Protein AF-A0A1G3PR30-F1 (afdb_monomer_lite)

pLDDT: mean 84.84, std 10.06, range [44.5, 95.94]

Foldseek 3Di:
DALVVVVVVVCVVVVHPDDDLLLSLLSVLVRLLVVVPDDDDVVQCPDDDVSNVCRVLVSLVVSVVSSDVSQDDPVDDDPDDPVSVVVVVVVSVVSSVCSVDNDDDSVVSSVVSVVVVDDDPDDDDPPPD

Radius of gyration: 17.16 Å; chains: 1; bounding box: 31×46×44 Å

Secondary structure (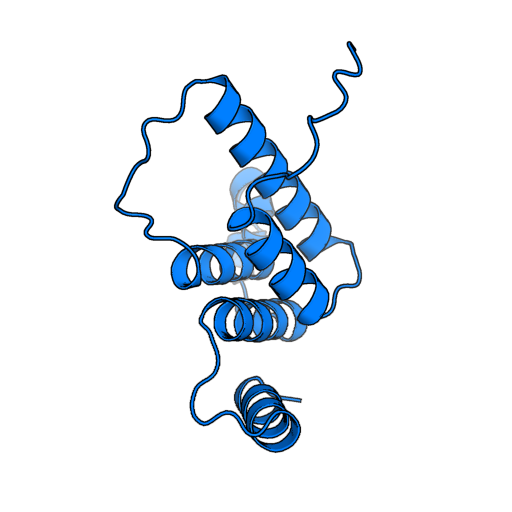DSSP, 8-state):
--HHHHHHHHHHHHT-SS--HHHHHHHHHHHHHHH--PPPPHHHHSS-HHHHHHHHTHHHHHHHHHHHHTTS-TTS-----HHHHHHHHHHHHHHHHHHHHS---HHHHHHHHHHHHSPPSSPPP----

Sequence (129 aa):
MDYFTDIFRLRKFHGITRCNAPKVAAYLSYWILKRKPIYVNESVLESGDSKRKRAIYINETFALNILFSYSFDIEKNLLADAEVLRRWRELTENLIYTFKYRNINPGHLEMIIIALYSDPIYQRLNTGE

Structure (mmCIF, N/CA/C/O backbone):
data_AF-A0A1G3PR30-F1
#
_entry.id   AF-A0A1G3PR30-F1
#
loop_
_atom_site.group_PDB
_atom_site.id
_atom_site.type_symbol
_atom_site.label_atom_id
_atom_site.label_alt_id
_atom_site.label_comp_id
_atom_site.label_asym_id
_atom_site.label_entity_id
_atom_site.label_seq_id
_atom_site.pdbx_PDB_ins_code
_atom_site.Cartn_x
_atom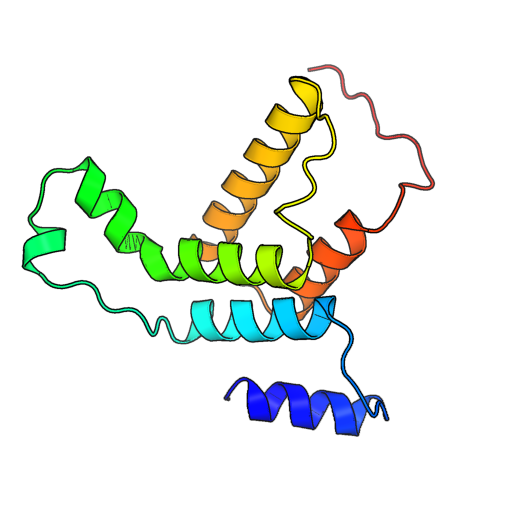_site.Cartn_y
_atom_site.Cartn_z
_atom_site.occupancy
_atom_site.B_iso_or_equiv
_atom_site.auth_seq_id
_atom_site.auth_comp_id
_atom_site.auth_asym_id
_atom_site.auth_atom_id
_atom_site.pdbx_PDB_model_num
ATOM 1 N N . MET A 1 1 ? 7.630 -19.299 3.181 1.00 57.16 1 MET A N 1
ATOM 2 C CA . MET A 1 1 ? 6.327 -19.086 3.841 1.00 57.16 1 MET A CA 1
ATOM 3 C C . MET A 1 1 ? 5.382 -18.477 2.832 1.00 57.16 1 MET A C 1
ATOM 5 O O . MET A 1 1 ? 5.840 -17.678 2.022 1.00 57.16 1 MET A O 1
ATOM 9 N N . ASP A 1 2 ? 4.139 -18.936 2.820 1.00 71.81 2 ASP A N 1
ATOM 10 C CA . ASP A 1 2 ? 3.125 -18.585 1.829 1.00 71.81 2 ASP A CA 1
ATOM 11 C C . ASP A 1 2 ? 1.968 -17.811 2.486 1.00 71.81 2 ASP A C 1
ATOM 13 O O . ASP A 1 2 ? 1.693 -18.050 3.662 1.00 71.81 2 ASP A O 1
ATOM 17 N N . TYR A 1 3 ? 1.291 -16.918 1.750 1.00 78.75 3 TYR A N 1
ATOM 18 C CA . TYR A 1 3 ? 0.214 -16.055 2.268 1.00 78.75 3 TYR A CA 1
ATOM 19 C C . TYR A 1 3 ? -0.837 -16.846 3.061 1.00 78.75 3 TYR A C 1
ATOM 21 O O . TYR A 1 3 ? -1.174 -16.485 4.190 1.00 78.75 3 TYR A O 1
ATOM 29 N N . PHE A 1 4 ? -1.307 -17.974 2.517 1.00 77.88 4 PHE A N 1
ATOM 30 C CA . PHE A 1 4 ? -2.322 -18.799 3.176 1.00 77.88 4 PHE A CA 1
ATOM 31 C C . PHE A 1 4 ? -1.814 -19.408 4.484 1.00 77.88 4 PHE A C 1
ATOM 33 O O . PHE A 1 4 ? -2.565 -19.524 5.453 1.00 77.88 4 PHE A O 1
ATOM 40 N N . THR A 1 5 ? -0.525 -19.756 4.532 1.00 79.62 5 THR A N 1
ATOM 41 C CA . THR A 1 5 ? 0.119 -20.273 5.745 1.00 79.62 5 THR A CA 1
ATOM 42 C C . THR A 1 5 ? 0.205 -19.193 6.822 1.00 79.62 5 THR A C 1
ATOM 44 O O . THR A 1 5 ? -0.063 -19.483 7.989 1.00 79.62 5 THR A O 1
ATOM 47 N N . ASP A 1 6 ? 0.542 -17.957 6.448 1.00 80.19 6 ASP A N 1
ATOM 48 C CA . ASP A 1 6 ? 0.667 -16.842 7.392 1.00 80.19 6 ASP A CA 1
ATOM 49 C C . ASP A 1 6 ? -0.703 -16.437 7.953 1.00 80.19 6 ASP A C 1
ATOM 51 O O . ASP A 1 6 ? -0.871 -16.350 9.172 1.00 80.19 6 ASP A O 1
ATOM 55 N N . ILE A 1 7 ? -1.725 -16.324 7.097 1.00 80.38 7 ILE A N 1
ATOM 56 C CA . ILE A 1 7 ? -3.110 -16.066 7.524 1.00 80.38 7 ILE A CA 1
ATOM 57 C C . ILE A 1 7 ? -3.644 -17.190 8.419 1.00 80.38 7 ILE A C 1
ATOM 59 O O . ILE A 1 7 ? -4.273 -16.918 9.443 1.00 80.38 7 ILE A O 1
ATOM 63 N N . PHE A 1 8 ? -3.387 -18.457 8.084 1.00 80.56 8 PHE A N 1
ATOM 64 C CA . PHE A 1 8 ? -3.808 -19.586 8.916 1.00 80.56 8 PHE A CA 1
ATOM 65 C C . PHE A 1 8 ? -3.162 -19.549 10.309 1.00 80.56 8 PHE A C 1
ATOM 67 O O . PHE A 1 8 ? -3.856 -19.703 11.318 1.00 80.56 8 PHE A O 1
ATOM 74 N N . ARG A 1 9 ? -1.849 -19.291 10.382 1.00 79.12 9 ARG A N 1
ATOM 75 C CA . ARG A 1 9 ? -1.126 -19.170 11.658 1.00 79.12 9 ARG A CA 1
ATOM 76 C C . ARG A 1 9 ? -1.658 -18.015 12.500 1.00 79.12 9 ARG A C 1
ATOM 78 O O . ARG A 1 9 ? -1.871 -18.206 13.693 1.00 79.12 9 ARG A O 1
ATOM 85 N N . LEU A 1 10 ? -1.942 -16.865 11.890 1.00 75.38 10 LEU A N 1
ATOM 86 C CA . LEU A 1 10 ? -2.523 -15.709 12.582 1.00 75.38 10 LEU A CA 1
ATOM 87 C C . LEU A 1 10 ? -3.912 -15.996 13.137 1.00 75.38 10 LEU A C 1
ATOM 89 O O . LEU A 1 10 ? -4.190 -15.647 14.282 1.00 75.38 10 LEU A O 1
ATOM 93 N N . ARG A 1 11 ? -4.777 -16.647 12.351 1.00 76.69 11 ARG A N 1
ATOM 94 C CA . ARG A 1 11 ? -6.116 -17.042 12.812 1.00 76.69 11 ARG A CA 1
ATOM 95 C C . ARG A 1 11 ? -6.031 -17.948 14.033 1.00 76.69 11 ARG A C 1
ATOM 97 O O . ARG A 1 11 ? -6.736 -17.712 15.009 1.00 76.69 11 ARG A O 1
ATOM 104 N N . LYS A 1 12 ? -5.128 -18.934 13.998 1.00 77.56 12 LYS A N 1
ATOM 105 C CA . LYS A 1 12 ? -4.892 -19.851 15.118 1.00 77.56 12 LYS A CA 1
ATOM 106 C C . LYS A 1 12 ? -4.306 -19.135 16.340 1.00 77.56 12 LYS A C 1
ATOM 108 O O . LYS A 1 12 ? -4.726 -19.422 17.451 1.00 77.56 12 LYS A O 1
ATOM 113 N N . PHE A 1 13 ? -3.366 -18.213 16.137 1.00 74.75 13 PHE A N 1
ATOM 114 C CA . PHE A 1 13 ? -2.697 -17.487 17.219 1.00 74.75 13 PHE A CA 1
ATOM 115 C C . PHE A 1 13 ? -3.620 -16.485 17.927 1.00 74.75 13 PHE A C 1
ATOM 117 O O . PHE A 1 13 ? -3.630 -16.424 19.150 1.00 74.75 13 PHE A O 1
ATOM 124 N N . HIS A 1 14 ? -4.423 -15.726 17.176 1.00 70.88 14 HIS A N 1
ATOM 125 C CA . HIS A 1 14 ? -5.323 -14.708 17.732 1.00 70.88 14 HIS A CA 1
ATOM 126 C C . HIS A 1 14 ? -6.730 -15.227 18.071 1.00 70.88 14 HIS A C 1
ATOM 128 O O . HIS A 1 14 ? -7.550 -14.456 18.559 1.00 70.88 14 HIS A O 1
ATOM 134 N N . GLY A 1 15 ? -7.046 -16.494 17.780 1.00 65.62 15 GLY A N 1
ATOM 135 C CA . GLY A 1 15 ? -8.375 -17.068 18.028 1.00 65.62 15 GLY A CA 1
ATOM 136 C C . GLY A 1 15 ? -9.496 -16.458 17.174 1.00 65.62 15 GLY A C 1
ATOM 137 O O . GLY A 1 15 ? -10.654 -16.472 17.579 1.00 65.62 15 GLY A O 1
ATOM 138 N N . ILE A 1 16 ? -9.172 -15.902 16.001 1.00 75.31 16 ILE A N 1
ATOM 139 C CA . ILE A 1 16 ? -10.131 -15.181 15.149 1.00 75.31 16 ILE A CA 1
ATOM 140 C C . ILE A 1 16 ? -10.666 -16.052 14.005 1.00 75.31 16 ILE A C 1
ATOM 142 O O . ILE A 1 16 ? -9.916 -16.636 13.216 1.00 75.31 16 ILE A O 1
ATOM 146 N N . THR A 1 17 ? -11.993 -16.084 13.852 1.00 62.22 17 THR A N 1
ATOM 147 C CA . THR A 1 17 ? -12.660 -16.857 12.791 1.00 62.22 17 THR A CA 1
ATOM 148 C C . THR A 1 17 ? -12.450 -16.233 11.409 1.00 62.22 17 THR A C 1
ATOM 150 O O . THR A 1 17 ? -12.240 -16.968 10.443 1.00 62.22 17 THR A O 1
ATOM 153 N N . ARG A 1 18 ? -12.437 -14.894 11.309 1.00 66.38 18 ARG A N 1
ATOM 154 C CA . ARG A 1 18 ? -12.171 -14.119 10.082 1.00 66.38 18 ARG A CA 1
ATOM 155 C C . ARG A 1 18 ? -11.072 -13.083 10.344 1.00 66.38 18 ARG A C 1
ATOM 157 O O . ARG A 1 18 ? -11.084 -12.436 11.386 1.00 66.38 18 ARG A O 1
ATOM 164 N N . CYS A 1 19 ? -10.125 -12.934 9.415 1.00 72.00 19 CYS A N 1
ATOM 165 C CA . CYS A 1 19 ? -9.168 -11.823 9.458 1.00 72.00 19 CYS A CA 1
ATOM 166 C C . CYS A 1 19 ? -9.853 -10.527 9.012 1.00 72.00 19 CYS A C 1
ATOM 168 O O . CYS A 1 19 ? -10.699 -10.557 8.119 1.00 72.00 19 CYS A O 1
ATOM 170 N N . ASN A 1 20 ? -9.483 -9.403 9.627 1.00 81.00 20 ASN A N 1
ATOM 171 C CA . ASN A 1 20 ? -9.945 -8.088 9.191 1.00 81.00 20 ASN A CA 1
ATOM 172 C C . ASN A 1 20 ? -9.323 -7.729 7.821 1.00 81.00 20 ASN A C 1
ATOM 174 O O . ASN A 1 20 ? -8.270 -8.252 7.442 1.00 81.00 20 ASN A O 1
ATOM 178 N N . ALA A 1 21 ? -9.987 -6.847 7.069 1.00 83.62 21 ALA A N 1
ATOM 179 C CA . ALA A 1 21 ? -9.525 -6.424 5.746 1.00 83.62 21 ALA A CA 1
ATOM 180 C C . ALA A 1 21 ? -8.096 -5.827 5.746 1.00 83.62 21 ALA A C 1
ATOM 182 O O . ALA A 1 21 ? -7.311 -6.235 4.889 1.00 83.62 21 ALA A O 1
ATOM 183 N N . PRO A 1 22 ? -7.686 -4.992 6.730 1.00 87.50 22 PRO A N 1
ATOM 184 C CA . PRO A 1 22 ? -6.319 -4.459 6.801 1.00 87.50 22 PRO A CA 1
ATOM 185 C C . PRO A 1 22 ? -5.246 -5.545 6.862 1.00 87.50 22 PRO A C 1
ATOM 187 O O . PRO A 1 22 ? -4.241 -5.474 6.157 1.00 87.50 22 PRO A O 1
ATOM 190 N N . LYS A 1 23 ? -5.472 -6.589 7.667 1.00 89.31 23 LYS A N 1
ATOM 191 C CA . LYS A 1 23 ? -4.539 -7.711 7.803 1.00 89.31 23 LYS A CA 1
ATOM 192 C C . LYS A 1 23 ? -4.480 -8.531 6.523 1.00 89.31 23 LYS A C 1
ATOM 194 O O . LYS A 1 23 ? -3.395 -8.886 6.078 1.00 89.31 23 LYS A O 1
ATOM 199 N N . VAL A 1 24 ? -5.620 -8.794 5.885 1.00 89.50 24 VAL A N 1
ATOM 200 C CA . VAL A 1 24 ? -5.629 -9.475 4.581 1.00 89.50 24 VAL A CA 1
ATOM 201 C C . VAL A 1 24 ? -4.838 -8.673 3.544 1.00 89.50 24 VAL A C 1
ATOM 203 O O . VAL A 1 24 ? -3.930 -9.223 2.917 1.00 89.50 24 VAL A O 1
ATOM 206 N N . ALA A 1 25 ? -5.119 -7.372 3.422 1.00 91.88 25 ALA A N 1
ATOM 207 C CA . ALA A 1 25 ? -4.450 -6.474 2.486 1.00 91.88 25 ALA A CA 1
ATOM 208 C C . ALA A 1 25 ? -2.931 -6.440 2.720 1.00 91.88 25 ALA A C 1
ATOM 210 O O . ALA A 1 25 ? -2.146 -6.613 1.786 1.00 91.88 25 ALA A O 1
ATOM 211 N N . ALA A 1 26 ? -2.510 -6.283 3.976 1.00 93.88 26 ALA A N 1
ATOM 212 C CA . ALA A 1 26 ? -1.112 -6.199 4.373 1.00 93.88 26 ALA A CA 1
ATOM 213 C C . ALA A 1 26 ? -0.324 -7.480 4.064 1.00 93.88 26 ALA A C 1
ATOM 215 O O . ALA A 1 26 ? 0.736 -7.430 3.436 1.00 93.88 26 ALA A O 1
ATOM 216 N N . TYR A 1 27 ? -0.842 -8.641 4.469 1.00 92.81 27 TYR A N 1
ATOM 217 C CA . TYR A 1 27 ? -0.141 -9.913 4.292 1.00 92.81 27 TYR A CA 1
ATOM 218 C C . TYR A 1 27 ? -0.097 -10.350 2.827 1.00 92.81 27 TYR A C 1
ATOM 220 O O . TYR A 1 27 ? 0.935 -10.850 2.376 1.00 92.81 27 TYR A O 1
ATOM 228 N N . LEU A 1 28 ? -1.171 -10.122 2.066 1.00 92.44 28 LEU A N 1
ATOM 229 C CA . LEU A 1 28 ? -1.187 -10.416 0.634 1.00 92.44 28 LEU A CA 1
ATOM 230 C C . LEU A 1 28 ? -0.197 -9.524 -0.124 1.00 92.44 28 LEU A C 1
ATOM 232 O O . LEU A 1 28 ? 0.631 -10.026 -0.884 1.00 92.44 28 LEU A O 1
ATOM 236 N N . SER A 1 29 ? -0.221 -8.215 0.136 1.00 94.75 29 SER A N 1
ATOM 237 C CA . SER A 1 29 ? 0.687 -7.257 -0.507 1.00 94.75 29 SER A CA 1
ATOM 238 C C . SER A 1 29 ? 2.146 -7.570 -0.179 1.00 94.75 29 SER A C 1
ATOM 240 O O . SER A 1 29 ? 2.987 -7.608 -1.075 1.00 94.75 29 SER A O 1
ATOM 242 N N . TYR A 1 30 ? 2.455 -7.886 1.084 1.00 95.12 30 TYR A N 1
ATOM 243 C CA . TYR A 1 30 ? 3.800 -8.304 1.481 1.00 95.12 30 TYR A CA 1
ATOM 244 C C . TYR A 1 30 ? 4.263 -9.577 0.762 1.00 95.12 30 TYR A C 1
ATOM 246 O O . TYR A 1 30 ? 5.417 -9.669 0.338 1.00 95.12 30 TYR A O 1
ATOM 254 N N . TRP A 1 31 ? 3.376 -10.561 0.598 1.00 93.12 31 TRP A N 1
ATOM 255 C CA . TRP A 1 31 ? 3.712 -11.793 -0.110 1.00 93.12 31 TRP A CA 1
ATOM 256 C C . TRP A 1 31 ? 4.084 -11.523 -1.574 1.00 93.12 31 TRP A C 1
ATOM 258 O O . TRP A 1 31 ? 5.113 -12.023 -2.032 1.00 93.12 31 TRP A O 1
ATOM 268 N N . ILE A 1 32 ? 3.328 -10.664 -2.272 1.00 92.75 32 ILE A N 1
ATOM 269 C CA . ILE A 1 32 ? 3.655 -10.211 -3.636 1.00 92.75 32 ILE A CA 1
ATOM 270 C C . ILE A 1 32 ? 5.018 -9.515 -3.666 1.00 92.75 32 ILE A C 1
ATOM 272 O O . ILE A 1 32 ? 5.857 -9.844 -4.506 1.00 92.75 32 ILE A O 1
ATOM 276 N N . LEU A 1 33 ? 5.277 -8.604 -2.723 1.00 93.75 33 LEU A N 1
ATOM 277 C CA . LEU A 1 33 ? 6.555 -7.892 -2.638 1.00 93.75 33 LEU A CA 1
ATOM 278 C C . LEU A 1 33 ? 7.740 -8.834 -2.445 1.00 93.75 33 LEU A C 1
ATOM 280 O O . LEU A 1 33 ? 8.788 -8.617 -3.045 1.00 93.75 33 LEU A O 1
ATOM 284 N N . LYS A 1 34 ? 7.585 -9.875 -1.625 1.00 91.44 34 LYS A N 1
ATOM 285 C CA . LYS A 1 34 ? 8.661 -10.821 -1.318 1.00 91.44 34 LYS A CA 1
ATOM 286 C C . LYS A 1 34 ? 8.886 -11.842 -2.429 1.00 91.44 34 LYS A C 1
ATOM 288 O O . LYS A 1 34 ? 10.026 -12.205 -2.699 1.00 91.44 34 LYS A O 1
ATOM 293 N N . ARG A 1 35 ? 7.810 -12.356 -3.027 1.00 89.44 35 ARG A N 1
ATOM 294 C CA . ARG A 1 35 ? 7.881 -13.404 -4.055 1.00 89.44 35 ARG A CA 1
ATOM 295 C C . ARG A 1 35 ? 8.147 -12.856 -5.451 1.00 89.44 35 ARG A C 1
ATOM 297 O O . ARG A 1 35 ? 8.670 -13.609 -6.261 1.00 89.44 35 ARG A O 1
ATOM 304 N N . LYS A 1 36 ? 7.797 -11.591 -5.712 1.00 89.06 36 LYS A N 1
ATOM 305 C CA . LYS A 1 36 ? 7.902 -10.930 -7.024 1.00 89.06 36 LYS A CA 1
ATOM 306 C C . LYS A 1 36 ? 7.343 -11.805 -8.167 1.00 89.06 36 LYS A C 1
ATOM 308 O O . LYS A 1 36 ? 8.074 -12.124 -9.098 1.00 89.06 36 LYS A O 1
ATOM 313 N N . PRO A 1 37 ? 6.073 -12.248 -8.090 1.00 89.62 37 PRO A N 1
ATOM 314 C CA . PRO A 1 37 ? 5.535 -13.257 -9.005 1.00 89.62 37 PRO A CA 1
ATOM 315 C C . PRO A 1 37 ? 5.365 -12.777 -10.454 1.00 89.62 37 PRO A C 1
ATOM 317 O O . PRO A 1 37 ? 5.247 -13.607 -11.352 1.00 89.62 37 PRO A O 1
ATOM 320 N N . ILE A 1 38 ? 5.310 -11.464 -10.696 1.00 91.06 38 ILE A N 1
ATOM 321 C CA . ILE A 1 38 ? 5.170 -10.911 -12.045 1.00 91.06 38 ILE A CA 1
ATOM 322 C C . ILE A 1 38 ? 6.560 -10.777 -12.663 1.00 91.06 38 ILE A C 1
ATOM 324 O O . ILE A 1 38 ? 7.377 -9.981 -12.195 1.00 91.06 38 ILE A O 1
ATOM 328 N N . TYR A 1 39 ? 6.796 -11.523 -13.738 1.00 89.94 39 TYR A N 1
ATOM 329 C CA . TYR A 1 39 ? 8.001 -11.429 -14.557 1.00 89.94 39 TYR A CA 1
ATOM 330 C C . TYR A 1 39 ? 7.716 -10.596 -15.805 1.00 89.94 39 TYR A C 1
ATOM 332 O O . TYR A 1 39 ? 6.651 -10.712 -16.411 1.00 89.94 39 TYR A O 1
ATOM 340 N N . VAL A 1 40 ? 8.664 -9.742 -16.183 1.00 87.75 40 VAL A N 1
ATOM 341 C CA . VAL A 1 40 ? 8.556 -8.911 -17.384 1.00 87.75 40 VAL A CA 1
ATOM 342 C C . VAL A 1 40 ? 9.422 -9.500 -18.490 1.00 87.75 40 VAL A C 1
ATOM 344 O O . VAL A 1 40 ? 10.586 -9.812 -18.256 1.00 87.75 40 VAL A O 1
ATOM 347 N N . ASN A 1 41 ? 8.859 -9.614 -19.694 1.00 86.88 41 ASN A N 1
ATOM 348 C CA . ASN A 1 41 ? 9.577 -10.090 -20.876 1.00 86.88 41 ASN A CA 1
ATOM 349 C C . ASN A 1 41 ? 10.725 -9.148 -21.270 1.00 86.88 41 ASN A C 1
ATOM 351 O O . ASN A 1 41 ? 10.590 -7.925 -21.189 1.00 86.88 41 ASN A O 1
ATOM 355 N N . GLU A 1 42 ? 11.814 -9.719 -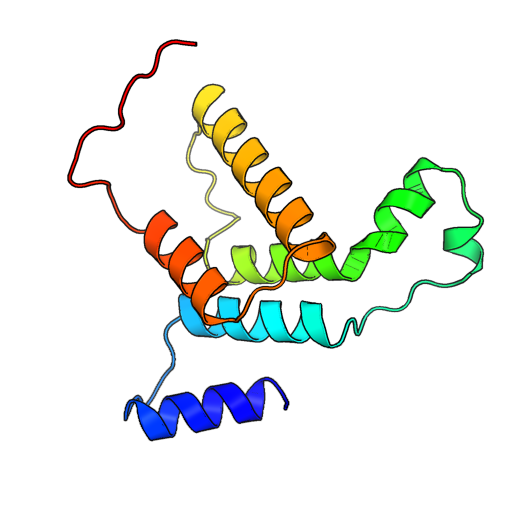21.786 1.00 82.81 42 GLU A N 1
ATOM 356 C CA . GLU A 1 42 ? 13.018 -8.983 -22.206 1.00 82.81 42 GLU A CA 1
ATOM 357 C C . GLU A 1 42 ? 12.710 -7.882 -23.229 1.00 82.81 42 GLU A C 1
ATOM 359 O O . GLU A 1 42 ? 13.160 -6.751 -23.069 1.00 82.81 42 GLU A O 1
ATOM 364 N N . SER A 1 43 ? 11.811 -8.142 -24.181 1.00 83.25 43 SER A N 1
ATOM 365 C CA . SER A 1 43 ? 11.387 -7.151 -25.182 1.00 83.25 43 SER A CA 1
ATOM 366 C C . SER A 1 43 ? 10.765 -5.880 -24.583 1.00 83.25 43 SER A C 1
ATOM 368 O O . SER A 1 43 ? 10.828 -4.800 -25.170 1.00 83.25 43 SER A O 1
ATOM 370 N N . VAL A 1 44 ? 10.165 -5.975 -23.392 1.00 81.06 44 VAL A N 1
ATOM 371 C CA . VAL A 1 44 ? 9.625 -4.817 -22.664 1.00 81.06 44 VAL A CA 1
ATOM 372 C C . VAL A 1 44 ? 10.740 -4.080 -21.923 1.00 81.06 44 VAL A C 1
ATOM 374 O O . VAL A 1 44 ? 10.683 -2.855 -21.794 1.00 81.06 44 VAL A O 1
ATOM 377 N N . LEU A 1 45 ? 11.770 -4.791 -21.467 1.00 76.56 45 LEU A N 1
ATOM 378 C CA . LEU A 1 45 ? 12.943 -4.196 -20.825 1.00 76.56 45 LEU A CA 1
ATOM 379 C C . LEU A 1 45 ? 13.847 -3.463 -21.825 1.00 76.56 45 LEU A C 1
ATOM 381 O O . LEU A 1 45 ? 14.517 -2.511 -21.435 1.00 76.56 45 LEU A O 1
ATOM 385 N N . GLU A 1 46 ? 13.821 -3.866 -23.093 1.00 78.81 46 GLU A N 1
ATOM 386 C CA . GLU A 1 46 ? 14.517 -3.212 -24.211 1.00 78.81 46 GLU A CA 1
ATOM 387 C C . GLU A 1 46 ? 13.733 -2.034 -24.809 1.00 78.81 46 GLU A C 1
ATOM 389 O O . GLU A 1 46 ? 14.271 -1.230 -25.571 1.00 78.81 46 GLU A O 1
ATOM 394 N N . SER A 1 47 ? 12.452 -1.899 -24.454 1.00 72.38 47 SER A N 1
ATOM 395 C CA . SER A 1 47 ? 11.629 -0.771 -24.886 1.00 72.38 47 SER A CA 1
ATOM 396 C C . SER A 1 47 ? 12.076 0.545 -24.226 1.00 72.38 47 SER A C 1
ATOM 398 O O . SER A 1 47 ? 12.711 0.544 -23.172 1.00 72.38 47 SER A O 1
ATOM 400 N N . GLY A 1 48 ? 11.741 1.687 -24.843 1.00 75.88 48 GLY A N 1
ATOM 401 C CA . GLY A 1 48 ? 12.223 3.010 -24.419 1.00 75.88 48 GLY A CA 1
ATOM 402 C C . GLY A 1 48 ? 12.090 3.312 -22.915 1.00 75.88 48 GLY A C 1
ATOM 403 O O . GLY A 1 48 ? 11.198 2.806 -22.227 1.00 75.88 48 GLY A O 1
ATOM 404 N N . ASP A 1 49 ? 12.960 4.200 -22.423 1.00 75.12 49 ASP A N 1
ATOM 405 C CA . ASP A 1 49 ? 13.252 4.445 -20.999 1.00 75.12 49 ASP A CA 1
ATOM 406 C C . ASP A 1 49 ? 12.038 4.516 -20.060 1.00 75.12 49 ASP A C 1
ATOM 408 O O . ASP A 1 49 ? 12.084 4.027 -18.928 1.00 75.12 49 ASP A O 1
ATOM 412 N N . SER A 1 50 ? 10.930 5.117 -20.500 1.00 74.88 50 SER A N 1
ATOM 413 C CA . SER A 1 50 ? 9.740 5.296 -19.663 1.00 74.88 50 SER A CA 1
ATOM 414 C C . SER A 1 50 ? 8.962 3.996 -19.415 1.00 74.88 50 SER A C 1
ATOM 416 O O . SER A 1 50 ? 8.454 3.790 -18.311 1.00 74.88 50 SER A O 1
ATOM 418 N N . LYS A 1 51 ? 8.874 3.098 -20.406 1.00 76.06 51 LYS A N 1
ATOM 419 C CA . LYS A 1 51 ? 8.198 1.796 -20.269 1.00 76.06 51 LYS A CA 1
ATOM 420 C C . LYS A 1 51 ? 9.040 0.842 -19.431 1.00 76.06 51 LYS A C 1
ATOM 422 O O . LYS A 1 51 ? 8.515 0.240 -18.495 1.00 76.06 51 LYS A O 1
ATOM 427 N N . ARG A 1 52 ? 10.348 0.809 -19.690 1.00 80.62 52 ARG A N 1
ATOM 428 C CA . ARG A 1 52 ? 11.321 0.035 -18.917 1.00 80.62 52 ARG A CA 1
ATOM 429 C C . ARG A 1 52 ? 11.280 0.377 -17.426 1.00 80.62 52 ARG A C 1
ATOM 431 O O . ARG A 1 52 ? 11.149 -0.518 -16.596 1.00 80.62 52 ARG A O 1
ATOM 438 N N . LYS A 1 53 ? 11.314 1.667 -17.065 1.00 77.94 53 LYS A N 1
ATOM 439 C CA . LYS A 1 53 ? 11.269 2.105 -15.655 1.00 77.94 53 LYS A CA 1
ATOM 440 C C . LYS A 1 53 ? 10.000 1.656 -14.923 1.00 77.94 53 LYS A C 1
ATOM 442 O O . LYS A 1 53 ? 10.082 1.297 -13.751 1.00 77.94 53 LYS A O 1
ATOM 447 N N . ARG A 1 54 ? 8.840 1.657 -15.594 1.00 78.12 54 ARG A N 1
ATOM 448 C CA . ARG A 1 54 ? 7.580 1.155 -15.011 1.00 78.12 54 ARG A CA 1
ATOM 449 C C . ARG A 1 54 ? 7.580 -0.365 -14.863 1.00 78.12 54 ARG A C 1
ATOM 451 O O . ARG A 1 54 ? 7.121 -0.872 -13.848 1.00 78.12 54 ARG A O 1
ATOM 458 N N . ALA A 1 55 ? 8.121 -1.071 -15.850 1.00 84.25 55 ALA A N 1
ATOM 459 C CA . ALA A 1 55 ? 8.219 -2.524 -15.851 1.00 84.25 55 ALA A CA 1
ATOM 460 C C . ALA A 1 55 ? 9.090 -3.074 -14.710 1.00 84.25 55 ALA A C 1
ATOM 462 O O . ALA A 1 55 ? 8.705 -4.048 -14.071 1.00 84.25 55 ALA A O 1
ATOM 463 N N . ILE A 1 56 ? 10.230 -2.436 -14.419 1.00 87.19 56 ILE A N 1
ATOM 464 C CA . ILE A 1 56 ? 11.173 -2.903 -13.384 1.00 87.19 56 ILE A CA 1
ATOM 465 C C . ILE A 1 56 ? 10.504 -3.030 -12.006 1.00 87.19 56 ILE A C 1
ATOM 467 O O . ILE A 1 56 ? 10.832 -3.939 -11.250 1.00 87.19 56 ILE A O 1
ATOM 471 N N . TYR A 1 57 ? 9.547 -2.151 -11.696 1.00 90.81 57 TYR A N 1
ATOM 472 C CA . TYR A 1 57 ? 8.890 -2.091 -10.387 1.00 90.81 57 TYR A CA 1
ATOM 473 C C . TYR A 1 57 ? 7.428 -2.544 -10.422 1.00 90.81 57 TYR A C 1
ATOM 475 O O . TYR A 1 57 ? 6.602 -2.098 -9.620 1.00 90.81 57 TYR A O 1
ATOM 483 N N . ILE A 1 58 ? 7.084 -3.412 -11.378 1.00 93.12 58 ILE A N 1
ATOM 484 C CA . ILE A 1 58 ? 5.701 -3.847 -11.585 1.00 93.12 58 ILE A CA 1
ATOM 485 C C . ILE A 1 58 ? 5.130 -4.557 -10.354 1.00 93.12 58 ILE A C 1
ATOM 487 O O . ILE A 1 58 ? 3.967 -4.350 -10.018 1.00 93.12 58 ILE A O 1
ATOM 491 N N . ASN A 1 59 ? 5.944 -5.339 -9.639 1.00 94.50 59 ASN A N 1
ATOM 492 C CA . ASN A 1 59 ? 5.502 -6.053 -8.442 1.00 94.50 59 ASN A CA 1
ATOM 493 C C . ASN A 1 59 ? 5.211 -5.092 -7.282 1.00 94.50 59 ASN A C 1
ATOM 495 O O . ASN A 1 59 ? 4.262 -5.307 -6.537 1.00 94.50 59 ASN A O 1
ATOM 499 N N . GLU A 1 60 ? 5.994 -4.026 -7.128 1.00 95.50 60 GLU A N 1
ATOM 500 C CA . GLU A 1 60 ? 5.805 -2.987 -6.117 1.00 95.50 60 GLU A CA 1
ATOM 501 C C . GLU A 1 60 ? 4.537 -2.191 -6.391 1.00 95.50 60 GLU A C 1
ATOM 503 O O . GLU A 1 60 ? 3.709 -2.010 -5.499 1.00 95.50 60 GLU A O 1
ATOM 508 N N . THR A 1 61 ? 4.356 -1.759 -7.639 1.00 94.38 61 THR A N 1
ATOM 509 C CA . THR A 1 61 ? 3.135 -1.072 -8.054 1.00 94.38 61 THR A CA 1
ATOM 510 C C . THR A 1 61 ? 1.923 -1.982 -7.882 1.00 94.38 61 THR A C 1
ATOM 512 O O . THR A 1 61 ? 0.903 -1.547 -7.353 1.00 94.38 61 THR A O 1
ATOM 515 N N . PHE A 1 62 ? 2.019 -3.254 -8.265 1.00 95.06 62 PHE A N 1
ATOM 516 C CA . PHE A 1 62 ? 0.919 -4.202 -8.112 1.00 95.06 62 PHE A CA 1
ATOM 517 C C . PHE A 1 62 ? 0.581 -4.475 -6.641 1.00 95.06 62 PHE A C 1
ATOM 519 O O . PHE A 1 62 ? -0.589 -4.440 -6.264 1.00 95.06 62 PHE A O 1
ATOM 526 N N . ALA A 1 63 ? 1.589 -4.661 -5.785 1.00 95.81 63 ALA A N 1
ATOM 527 C CA . ALA A 1 63 ? 1.380 -4.840 -4.353 1.00 95.81 63 ALA A CA 1
ATOM 528 C C . ALA A 1 63 ? 0.704 -3.622 -3.712 1.00 95.81 63 ALA A C 1
ATOM 530 O O . ALA A 1 63 ? -0.176 -3.789 -2.875 1.00 95.81 63 ALA A O 1
ATOM 531 N N . LEU A 1 64 ? 1.066 -2.402 -4.123 1.00 95.44 64 LEU A N 1
ATOM 532 C CA . LEU A 1 64 ? 0.401 -1.195 -3.632 1.00 95.44 64 LEU A CA 1
ATOM 533 C C . LEU A 1 64 ? -1.071 -1.144 -4.052 1.00 95.44 64 LEU A C 1
ATOM 535 O O . LEU A 1 64 ? -1.931 -0.815 -3.239 1.00 95.44 64 LEU A O 1
ATOM 539 N N . ASN A 1 65 ? -1.368 -1.508 -5.301 1.00 93.38 65 ASN A N 1
ATOM 540 C CA . ASN A 1 65 ? -2.747 -1.566 -5.783 1.00 93.38 65 ASN A CA 1
ATOM 541 C C . ASN A 1 65 ? -3.575 -2.589 -5.001 1.00 93.38 65 ASN A C 1
ATOM 543 O O . ASN A 1 65 ? -4.710 -2.287 -4.644 1.00 93.38 65 ASN A O 1
ATOM 547 N N . ILE A 1 66 ? -3.019 -3.762 -4.682 1.00 93.19 66 ILE A N 1
ATOM 548 C CA . ILE A 1 66 ? -3.684 -4.741 -3.809 1.00 93.19 66 ILE A CA 1
ATOM 549 C C . ILE A 1 66 ? -3.935 -4.140 -2.428 1.00 93.19 66 ILE A C 1
ATOM 551 O O . ILE A 1 66 ? -5.056 -4.223 -1.926 1.00 93.19 66 ILE A O 1
ATOM 555 N N . LEU A 1 67 ? -2.912 -3.522 -1.832 1.00 94.38 67 LEU A N 1
ATOM 556 C CA . LEU A 1 67 ? -3.003 -2.935 -0.502 1.00 94.38 67 LEU A CA 1
ATOM 557 C C . LEU A 1 67 ? -4.155 -1.929 -0.425 1.00 94.38 67 LEU A C 1
ATOM 559 O O . LEU A 1 67 ? -4.962 -1.992 0.501 1.00 94.38 67 LEU A O 1
ATOM 563 N N . PHE A 1 68 ? -4.258 -1.042 -1.414 1.00 91.62 68 PHE A N 1
ATOM 564 C CA . PHE A 1 68 ? -5.323 -0.049 -1.473 1.00 91.62 68 PHE A CA 1
ATOM 565 C C . PHE A 1 68 ? -6.675 -0.638 -1.861 1.00 91.62 68 PHE A C 1
ATOM 567 O O . PHE A 1 68 ? -7.646 -0.324 -1.191 1.00 91.62 68 PHE A O 1
ATOM 574 N N . SER A 1 69 ? -6.759 -1.532 -2.845 1.00 89.38 69 SER A N 1
ATOM 575 C CA . SER A 1 69 ? -8.047 -2.087 -3.302 1.00 89.38 69 SER A CA 1
ATOM 576 C C . SER A 1 69 ? -8.744 -2.941 -2.240 1.00 89.38 69 SER A C 1
ATOM 578 O O . SER A 1 69 ? -9.965 -3.019 -2.209 1.00 89.38 69 SER A O 1
ATOM 580 N N . TYR A 1 70 ? -7.979 -3.596 -1.361 1.00 88.44 70 TYR A N 1
ATOM 581 C CA . TYR A 1 70 ? -8.539 -4.361 -0.240 1.00 88.44 70 TYR A CA 1
ATOM 582 C C . TYR A 1 70 ? -8.840 -3.500 0.991 1.00 88.44 70 TYR A C 1
ATOM 584 O O . TYR A 1 70 ? -9.489 -3.977 1.922 1.00 88.44 70 TYR A O 1
ATOM 592 N N . SER A 1 71 ? -8.344 -2.263 1.015 1.00 88.44 71 SER A N 1
ATOM 593 C CA . SER A 1 71 ? -8.535 -1.340 2.132 1.00 88.44 71 SER A CA 1
ATOM 594 C C . SER A 1 71 ? -9.644 -0.329 1.818 1.00 88.44 71 SER A C 1
ATOM 596 O O . SER A 1 71 ? -10.580 -0.161 2.588 1.00 88.44 71 SER A O 1
ATOM 598 N N . PHE A 1 72 ? -9.605 0.302 0.652 1.00 86.44 72 PHE A N 1
ATOM 599 C CA . PHE A 1 72 ? -10.450 1.439 0.314 1.00 86.44 72 PHE A CA 1
ATOM 600 C C . PHE A 1 72 ? -11.428 1.114 -0.815 1.00 86.44 72 PHE A C 1
ATOM 602 O O . PHE A 1 72 ? -11.131 0.337 -1.721 1.00 86.44 72 PHE A O 1
ATOM 609 N N . ASP A 1 73 ? -12.588 1.765 -0.773 1.00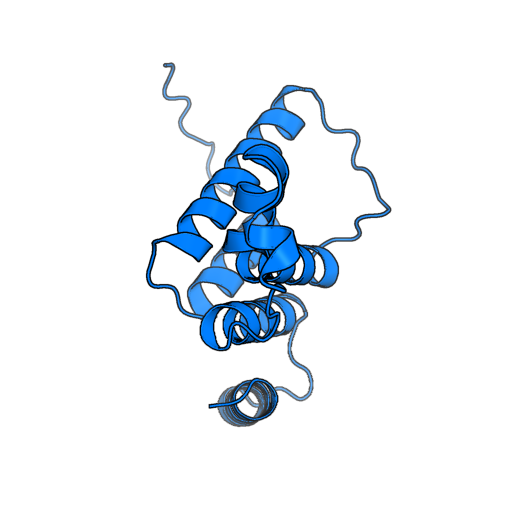 84.75 73 ASP A N 1
ATOM 610 C CA . ASP A 1 73 ? -13.554 1.776 -1.869 1.00 84.75 73 ASP A CA 1
ATOM 611 C C . ASP A 1 73 ? -13.104 2.807 -2.916 1.00 84.75 73 ASP A C 1
ATOM 613 O O . ASP A 1 73 ? -13.348 4.004 -2.770 1.00 84.75 73 ASP A O 1
ATOM 617 N N . ILE A 1 74 ? -12.388 2.342 -3.944 1.00 74.62 74 ILE A N 1
ATOM 618 C CA . ILE A 1 74 ? -11.786 3.197 -4.981 1.00 74.62 74 ILE A CA 1
ATOM 619 C C . ILE A 1 74 ? -12.819 3.888 -5.886 1.00 74.62 74 ILE A C 1
ATOM 621 O O . ILE A 1 74 ? -12.490 4.877 -6.535 1.00 74.62 74 ILE A O 1
ATOM 625 N N . GLU A 1 75 ? -14.057 3.390 -5.920 1.00 72.81 75 GLU A N 1
ATOM 626 C CA . GLU A 1 75 ? -15.150 3.969 -6.711 1.00 72.81 75 GLU A CA 1
ATOM 627 C C . GLU A 1 75 ? -15.778 5.173 -5.993 1.00 72.81 75 GLU A C 1
ATOM 629 O O . GLU A 1 75 ? -16.345 6.075 -6.617 1.00 72.81 75 GLU A O 1
ATOM 634 N N . LYS A 1 76 ? -15.639 5.235 -4.664 1.00 78.56 76 LYS A N 1
ATOM 635 C CA . LYS A 1 76 ? -16.051 6.390 -3.869 1.00 78.56 76 LYS A CA 1
ATOM 636 C C . LYS A 1 76 ? -14.939 7.424 -3.831 1.00 78.56 76 LYS A C 1
ATOM 638 O O . LYS A 1 76 ? -14.139 7.484 -2.900 1.00 78.56 76 LYS A O 1
ATOM 643 N N . ASN A 1 77 ? -14.952 8.311 -4.820 1.00 65.56 77 ASN A N 1
ATOM 644 C CA . ASN A 1 77 ? -14.172 9.540 -4.749 1.00 65.56 77 ASN A CA 1
ATOM 645 C C . ASN A 1 77 ? -14.715 10.433 -3.627 1.00 65.56 77 ASN A C 1
ATOM 647 O O . ASN A 1 77 ? -15.730 11.113 -3.779 1.00 65.56 77 ASN A O 1
ATOM 651 N N . LEU A 1 78 ? -14.013 10.453 -2.496 1.00 65.56 78 LEU A N 1
ATOM 652 C CA . LEU A 1 78 ? -14.101 11.565 -1.559 1.00 65.56 78 LEU A CA 1
ATOM 653 C C . LEU A 1 78 ? -13.609 12.804 -2.315 1.00 65.56 78 LEU A C 1
ATOM 655 O O . LEU A 1 78 ? -12.511 12.779 -2.869 1.00 65.56 78 LEU A O 1
ATOM 659 N N . LEU A 1 79 ? -14.427 13.858 -2.395 1.00 60.53 79 LEU A N 1
ATOM 660 C CA . LEU A 1 79 ? -14.032 15.135 -2.995 1.00 60.53 79 LEU A CA 1
ATOM 661 C C . LEU A 1 79 ? -12.842 15.694 -2.205 1.00 60.53 79 LEU A C 1
ATOM 663 O O . LEU A 1 79 ? -13.001 16.333 -1.170 1.00 60.53 79 LEU A O 1
ATOM 667 N N . ALA A 1 80 ? -11.645 15.371 -2.677 1.00 68.69 80 ALA A N 1
ATOM 668 C CA . ALA A 1 80 ? -10.382 15.785 -2.110 1.00 68.69 80 ALA A CA 1
ATOM 669 C C . ALA A 1 80 ? -9.988 17.106 -2.768 1.00 68.69 80 ALA A C 1
ATOM 671 O O . ALA A 1 80 ? -9.845 17.181 -3.991 1.00 68.69 80 ALA A O 1
ATOM 672 N N . ASP A 1 81 ? -9.819 18.153 -1.966 1.00 83.56 81 ASP A N 1
ATOM 673 C CA . ASP A 1 81 ? -9.182 19.376 -2.440 1.00 83.56 81 ASP A CA 1
ATOM 674 C C . ASP A 1 81 ? -7.748 19.093 -2.943 1.00 83.56 81 ASP A C 1
ATOM 676 O O . ASP A 1 81 ? -7.181 18.008 -2.751 1.00 83.56 81 ASP A O 1
ATOM 680 N N . ALA A 1 82 ? -7.144 20.082 -3.608 1.00 87.25 82 ALA A N 1
ATOM 681 C CA . ALA A 1 82 ? -5.804 19.943 -4.179 1.00 87.25 82 ALA A CA 1
ATOM 682 C C . ALA A 1 82 ? -4.748 19.514 -3.141 1.00 87.25 82 ALA A C 1
ATOM 684 O O . ALA A 1 82 ? -3.805 18.797 -3.477 1.00 87.25 82 ALA A O 1
ATOM 685 N N . GLU A 1 83 ? -4.922 19.900 -1.878 1.00 86.12 83 GLU A N 1
ATOM 686 C CA . GLU A 1 83 ? -3.989 19.624 -0.792 1.00 86.12 83 GLU A CA 1
ATOM 687 C C . GLU A 1 83 ? -4.149 18.198 -0.238 1.00 86.12 83 GLU A C 1
ATOM 689 O O . GLU A 1 83 ? -3.168 17.526 0.090 1.00 86.12 83 GLU A O 1
ATOM 694 N N . VAL A 1 84 ? -5.374 17.676 -0.161 1.00 85.25 84 VAL A N 1
ATOM 695 C CA . VAL A 1 84 ? -5.632 16.256 0.124 1.00 85.25 84 VAL A CA 1
ATOM 696 C C . VAL A 1 84 ? -5.044 15.382 -0.986 1.00 85.25 84 VAL A C 1
ATOM 698 O O . VAL A 1 84 ? -4.340 14.415 -0.690 1.00 85.25 84 VAL A O 1
ATOM 701 N N . LEU A 1 85 ? -5.254 15.747 -2.255 1.00 87.00 85 LEU A N 1
ATOM 702 C CA . LEU A 1 85 ? -4.694 15.012 -3.394 1.00 87.00 85 LEU A CA 1
ATOM 703 C C . LEU A 1 85 ? -3.160 15.028 -3.401 1.00 87.00 85 LEU A C 1
ATOM 705 O O . LEU A 1 85 ? -2.540 14.002 -3.694 1.00 87.00 85 LEU A O 1
ATOM 709 N N . ARG A 1 86 ? -2.541 16.163 -3.050 1.00 90.06 86 ARG A N 1
ATOM 710 C CA . ARG A 1 86 ? -1.082 16.282 -2.911 1.00 90.06 86 ARG A CA 1
ATOM 711 C C . ARG A 1 86 ? -0.548 15.328 -1.844 1.00 90.06 86 ARG A C 1
ATOM 713 O O . ARG A 1 86 ? 0.319 14.511 -2.140 1.00 90.06 86 ARG A O 1
ATOM 720 N N . ARG A 1 87 ? -1.119 15.360 -0.636 1.00 88.94 87 ARG A N 1
ATOM 721 C CA . ARG A 1 87 ? -0.710 14.481 0.475 1.00 88.94 87 ARG A CA 1
ATOM 722 C C . ARG A 1 87 ? -0.923 12.999 0.156 1.00 88.94 87 ARG A C 1
ATOM 724 O O . ARG A 1 87 ? -0.089 12.166 0.505 1.00 88.94 87 ARG A O 1
ATOM 731 N N . TRP A 1 88 ? -2.010 12.657 -0.538 1.00 89.44 88 TRP A N 1
ATOM 732 C CA . TRP A 1 88 ? -2.262 11.284 -0.986 1.00 89.44 88 TRP A CA 1
ATOM 733 C C . TRP A 1 88 ? -1.215 10.795 -1.995 1.00 89.44 88 TRP A C 1
ATOM 735 O O . TRP A 1 88 ? -0.731 9.660 -1.910 1.00 89.44 88 TRP A O 1
ATOM 745 N N . ARG A 1 89 ? -0.821 11.664 -2.934 1.00 91.38 89 ARG A N 1
ATOM 746 C CA . ARG A 1 89 ? 0.261 11.379 -3.881 1.00 91.38 89 ARG A CA 1
ATOM 747 C C . ARG A 1 89 ? 1.585 11.161 -3.155 1.00 91.38 89 ARG A C 1
ATOM 749 O O . ARG A 1 89 ? 2.243 10.159 -3.411 1.00 91.38 89 ARG A O 1
ATOM 756 N N . GLU A 1 90 ? 1.929 12.033 -2.214 1.00 93.88 90 GLU A N 1
ATOM 757 C CA . GLU A 1 90 ? 3.159 11.920 -1.421 1.00 93.88 90 GLU A CA 1
ATOM 758 C C . GLU A 1 90 ? 3.218 10.622 -0.617 1.00 93.88 90 GLU A C 1
ATOM 760 O O . GLU A 1 90 ? 4.248 9.946 -0.603 1.00 93.88 90 GLU A O 1
ATOM 765 N N . LEU A 1 91 ? 2.109 10.226 0.012 1.00 93.19 91 LEU A N 1
ATOM 766 C CA . LEU A 1 91 ? 2.002 8.931 0.679 1.00 93.19 91 LEU A CA 1
ATOM 767 C C . LEU A 1 91 ? 2.262 7.782 -0.303 1.00 93.19 91 LEU A C 1
ATOM 769 O O . LEU A 1 91 ? 3.063 6.892 -0.021 1.00 93.19 91 LEU A O 1
ATOM 773 N N . THR A 1 92 ? 1.602 7.809 -1.461 1.00 93.62 92 THR A N 1
ATOM 774 C CA . THR A 1 92 ? 1.721 6.773 -2.495 1.00 93.62 92 THR A CA 1
ATOM 775 C C . THR A 1 92 ? 3.160 6.653 -3.007 1.00 93.62 92 THR A C 1
ATOM 777 O O . THR A 1 92 ? 3.699 5.549 -3.090 1.00 93.62 92 THR A O 1
ATOM 780 N N . GLU A 1 93 ? 3.823 7.772 -3.290 1.00 94.69 93 GLU A N 1
ATOM 781 C CA . GLU A 1 93 ? 5.218 7.802 -3.740 1.00 94.69 93 GLU A CA 1
ATOM 782 C C . GLU A 1 93 ? 6.177 7.262 -2.670 1.00 94.69 93 GLU A C 1
ATOM 784 O O . GLU A 1 93 ? 7.040 6.432 -2.975 1.00 94.69 93 GLU A O 1
ATOM 789 N N . ASN A 1 94 ? 5.980 7.645 -1.404 1.00 95.94 94 ASN A N 1
ATOM 790 C CA . ASN A 1 94 ? 6.769 7.137 -0.280 1.00 95.94 94 ASN A CA 1
ATOM 791 C C . ASN A 1 94 ? 6.550 5.638 -0.027 1.00 95.94 94 ASN A C 1
ATOM 793 O O . ASN A 1 94 ? 7.502 4.922 0.304 1.00 95.94 94 ASN A O 1
ATOM 797 N N . LEU A 1 95 ? 5.327 5.133 -0.207 1.00 95.94 95 LEU A N 1
ATOM 798 C CA . LEU A 1 95 ? 5.039 3.701 -0.119 1.00 95.94 95 LEU A CA 1
ATOM 799 C C . LEU A 1 95 ? 5.726 2.930 -1.242 1.00 95.94 95 LEU A C 1
ATOM 801 O O . LEU A 1 95 ? 6.398 1.938 -0.970 1.00 95.94 95 LEU A O 1
ATOM 805 N N . ILE A 1 96 ? 5.649 3.418 -2.484 1.00 95.06 96 ILE A N 1
ATOM 806 C CA . ILE A 1 96 ? 6.371 2.811 -3.608 1.00 95.06 96 ILE A CA 1
ATOM 807 C C . ILE A 1 96 ? 7.878 2.806 -3.339 1.00 95.06 96 ILE A C 1
ATOM 809 O O . ILE A 1 96 ? 8.528 1.782 -3.539 1.00 95.06 96 ILE A O 1
ATOM 813 N N . TYR A 1 97 ? 8.450 3.917 -2.871 1.00 95.44 97 TYR A N 1
ATOM 814 C CA . TYR A 1 97 ? 9.867 3.979 -2.508 1.00 95.44 97 TYR A CA 1
ATOM 815 C C . TYR A 1 97 ? 10.216 2.950 -1.422 1.00 95.44 97 TYR A C 1
ATOM 817 O O . TYR A 1 97 ? 11.192 2.208 -1.541 1.00 95.44 97 TYR A O 1
ATOM 825 N N . THR A 1 98 ? 9.380 2.849 -0.390 1.00 95.62 98 THR A N 1
ATOM 826 C CA . THR A 1 98 ? 9.527 1.868 0.691 1.00 95.62 98 THR A CA 1
ATOM 827 C C . THR A 1 98 ? 9.505 0.439 0.150 1.00 95.62 98 THR A C 1
ATOM 829 O O . THR A 1 98 ? 10.355 -0.362 0.526 1.00 95.62 98 THR A O 1
ATOM 832 N N . PHE A 1 99 ? 8.600 0.121 -0.777 1.00 95.38 99 PHE A N 1
ATOM 833 C CA . PHE A 1 99 ? 8.468 -1.221 -1.355 1.00 95.38 99 PHE A CA 1
ATOM 834 C C . PHE A 1 99 ? 9.666 -1.615 -2.222 1.00 95.38 99 PHE A C 1
ATOM 836 O O . PHE A 1 99 ? 9.968 -2.803 -2.342 1.00 95.38 99 PHE A O 1
ATOM 843 N N . LYS A 1 100 ? 10.345 -0.627 -2.814 1.00 92.81 100 LYS A N 1
ATOM 844 C CA . LYS A 1 100 ? 11.547 -0.828 -3.629 1.00 92.81 100 LYS A CA 1
ATOM 845 C C . LYS A 1 100 ? 12.797 -1.050 -2.786 1.00 92.81 100 LYS A C 1
ATOM 847 O O . LYS A 1 100 ? 13.618 -1.891 -3.134 1.00 92.81 100 LYS A O 1
ATOM 852 N N . TYR A 1 101 ? 12.966 -0.267 -1.719 1.00 93.56 101 TYR A N 1
ATOM 853 C CA . TYR A 1 101 ? 14.287 -0.086 -1.105 1.00 93.56 101 TYR A CA 1
ATOM 854 C C . TYR A 1 101 ? 14.356 -0.392 0.390 1.00 93.56 101 TYR A C 1
ATOM 856 O O . TYR A 1 101 ? 15.455 -0.455 0.937 1.00 93.56 101 TYR A O 1
ATOM 864 N N . ARG A 1 102 ? 13.224 -0.564 1.081 1.00 93.19 102 ARG A N 1
ATOM 865 C CA . ARG A 1 102 ? 13.210 -0.761 2.536 1.00 93.19 102 ARG A CA 1
ATOM 866 C C . ARG A 1 102 ? 12.808 -2.179 2.904 1.00 93.19 102 ARG A C 1
ATOM 868 O O . ARG A 1 102 ? 11.971 -2.807 2.260 1.00 93.19 102 ARG A O 1
ATOM 875 N N . ASN A 1 103 ? 13.378 -2.661 4.004 1.00 91.81 103 ASN A N 1
ATOM 876 C CA . ASN A 1 103 ? 12.947 -3.912 4.604 1.00 91.81 103 ASN A CA 1
ATOM 877 C C . ASN A 1 103 ? 11.682 -3.666 5.431 1.00 91.81 103 ASN A C 1
ATOM 879 O O . ASN A 1 103 ? 11.714 -2.960 6.440 1.00 91.81 103 ASN A O 1
ATOM 883 N N . ILE A 1 104 ? 10.568 -4.247 5.000 1.00 92.88 104 ILE A N 1
ATOM 884 C CA . ILE A 1 104 ? 9.289 -4.171 5.702 1.00 92.88 104 ILE A CA 1
ATOM 885 C C . ILE A 1 104 ? 8.774 -5.569 6.026 1.00 92.88 104 ILE A C 1
ATOM 887 O O . ILE A 1 104 ? 9.180 -6.553 5.416 1.00 92.88 104 ILE A O 1
ATOM 891 N N . ASN A 1 105 ? 7.864 -5.658 6.989 1.00 93.00 105 ASN A N 1
ATOM 892 C CA . ASN A 1 105 ? 7.104 -6.863 7.286 1.00 93.00 105 ASN A CA 1
ATOM 893 C C . ASN A 1 105 ? 5.599 -6.561 7.113 1.00 93.00 105 ASN A C 1
ATOM 895 O O . ASN A 1 105 ? 5.224 -5.389 6.995 1.00 93.00 105 ASN A O 1
ATOM 899 N N . PRO A 1 106 ? 4.726 -7.583 7.101 1.00 91.81 106 PRO A N 1
ATOM 900 C CA . PRO A 1 106 ? 3.284 -7.372 6.996 1.00 91.81 106 PRO A CA 1
ATOM 901 C C . PRO A 1 106 ? 2.711 -6.449 8.076 1.00 91.81 106 PRO A C 1
ATOM 903 O O . PRO A 1 106 ? 1.821 -5.659 7.789 1.00 91.81 106 PRO A O 1
ATOM 906 N N . GLY A 1 107 ? 3.239 -6.504 9.302 1.00 93.12 107 GLY A N 1
ATOM 907 C CA . GLY A 1 107 ? 2.784 -5.662 10.409 1.00 93.12 107 GLY A CA 1
ATOM 908 C C . GLY A 1 107 ? 2.989 -4.167 10.151 1.00 93.12 107 GLY A C 1
ATOM 909 O O . GLY A 1 107 ? 2.135 -3.367 10.515 1.00 93.12 107 GLY A O 1
ATOM 910 N N . HIS A 1 108 ? 4.065 -3.778 9.456 1.00 95.25 108 HIS A N 1
ATOM 911 C CA . HIS A 1 108 ? 4.265 -2.384 9.042 1.00 95.25 108 HIS A CA 1
ATOM 912 C C . HIS A 1 108 ? 3.163 -1.918 8.080 1.00 95.25 108 HIS A C 1
ATOM 914 O O . HIS A 1 108 ? 2.650 -0.812 8.227 1.00 95.25 108 HIS A O 1
ATOM 920 N N . LEU A 1 109 ? 2.777 -2.764 7.118 1.00 94.94 109 LEU A N 1
ATOM 921 C CA . LEU A 1 109 ? 1.699 -2.456 6.173 1.00 94.94 109 LEU A CA 1
ATOM 922 C C . LEU A 1 109 ? 0.340 -2.387 6.873 1.00 94.94 109 LEU A C 1
ATOM 924 O O . LEU A 1 109 ? -0.433 -1.470 6.613 1.00 94.94 109 LEU A O 1
ATOM 928 N N . GLU A 1 110 ? 0.070 -3.321 7.788 1.00 93.88 110 GLU A N 1
ATOM 929 C CA . GLU A 1 110 ? -1.148 -3.318 8.603 1.00 93.88 110 GLU A CA 1
ATOM 930 C C . GLU A 1 110 ? -1.248 -2.025 9.424 1.00 93.88 110 GLU A C 1
ATOM 932 O O . GLU A 1 110 ? -2.293 -1.378 9.417 1.00 93.88 110 GLU A O 1
ATOM 937 N N . MET A 1 111 ? -0.147 -1.597 10.050 1.00 94.06 111 MET A N 1
ATOM 938 C CA . MET A 1 111 ? -0.096 -0.360 10.832 1.00 94.06 111 MET A CA 1
ATOM 939 C C . MET A 1 111 ? -0.376 0.884 9.983 1.00 94.06 111 MET A C 1
ATOM 941 O O . MET A 1 111 ? -1.130 1.754 10.408 1.00 94.06 111 MET A O 1
ATOM 945 N N . ILE A 1 112 ? 0.191 0.964 8.774 1.00 93.38 112 ILE A N 1
ATOM 946 C CA . ILE A 1 112 ? -0.066 2.075 7.843 1.00 93.38 112 ILE A CA 1
ATOM 947 C C . ILE A 1 112 ? -1.555 2.154 7.505 1.00 93.38 112 ILE A C 1
ATOM 949 O O . ILE A 1 112 ? -2.141 3.230 7.562 1.00 93.38 112 ILE A O 1
ATOM 953 N N . ILE A 1 113 ? -2.181 1.020 7.187 1.00 92.44 113 ILE A N 1
ATOM 954 C CA . ILE A 1 113 ? -3.605 0.985 6.849 1.00 92.44 113 ILE A CA 1
ATOM 955 C C . ILE A 1 113 ? -4.477 1.360 8.050 1.00 92.44 113 ILE A C 1
ATOM 957 O O . ILE A 1 113 ? -5.405 2.148 7.902 1.00 92.44 113 ILE A O 1
ATOM 961 N N . ILE A 1 114 ? -4.158 0.865 9.248 1.00 91.12 114 ILE A N 1
ATOM 962 C CA . ILE A 1 114 ? -4.865 1.255 10.476 1.00 91.12 114 ILE A CA 1
ATOM 963 C C . ILE A 1 114 ? -4.742 2.763 10.723 1.00 91.12 114 ILE A C 1
ATOM 965 O O . ILE A 1 114 ? -5.740 3.409 11.038 1.00 91.12 114 ILE A O 1
ATOM 969 N N . ALA A 1 115 ? -3.551 3.338 10.538 1.00 91.25 115 ALA A N 1
ATOM 970 C CA . ALA A 1 115 ? -3.330 4.772 10.694 1.00 91.25 115 ALA A CA 1
ATOM 971 C C . ALA A 1 115 ? -4.166 5.60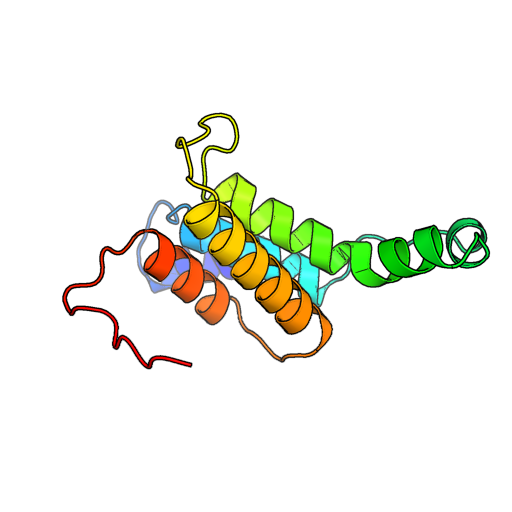5 9.708 1.00 91.25 115 ALA A C 1
ATOM 973 O O . ALA A 1 115 ? -4.627 6.678 10.075 1.00 91.25 115 ALA A O 1
ATOM 974 N N . LEU A 1 116 ? -4.414 5.108 8.491 1.00 88.69 116 LEU A N 1
ATOM 975 C CA . LEU A 1 116 ? -5.272 5.786 7.510 1.00 88.69 116 LEU A CA 1
ATOM 976 C C . LEU A 1 116 ? -6.764 5.747 7.864 1.00 88.69 116 LEU A C 1
ATOM 978 O O . LEU A 1 116 ? -7.504 6.617 7.417 1.00 88.69 116 LEU A O 1
ATOM 982 N N . TYR A 1 117 ? -7.206 4.778 8.668 1.00 85.12 117 TYR A N 1
ATOM 983 C CA . TYR A 1 117 ? -8.565 4.762 9.228 1.00 85.12 117 TYR A CA 1
ATOM 984 C C . TYR A 1 117 ? -8.700 5.526 10.537 1.00 85.12 117 TYR A C 1
ATOM 986 O O . TYR A 1 117 ? -9.807 5.659 11.052 1.00 85.12 117 TYR A O 1
ATOM 994 N N . SER A 1 118 ? -7.581 5.947 11.118 1.00 86.75 118 SER A N 1
ATOM 995 C CA . SER A 1 118 ? -7.570 6.559 12.435 1.00 86.75 118 SER A CA 1
ATOM 996 C C . SER A 1 118 ? -7.571 8.072 12.297 1.00 86.75 118 SER A C 1
ATOM 998 O O . SER A 1 118 ? -6.660 8.651 11.701 1.00 86.75 118 SER A O 1
ATOM 1000 N N . ASP A 1 119 ? -8.554 8.721 12.910 1.00 84.00 119 ASP A N 1
ATOM 1001 C CA . ASP A 1 119 ? -8.509 10.164 13.095 1.00 84.00 119 ASP A CA 1
ATOM 1002 C C . ASP A 1 119 ? -7.455 10.518 14.156 1.00 84.00 119 ASP A C 1
ATOM 1004 O O . ASP A 1 119 ? -7.368 9.865 15.205 1.00 84.00 119 ASP A O 1
ATOM 1008 N N . PRO A 1 120 ? -6.615 11.538 13.914 1.00 84.88 120 PRO A N 1
ATOM 1009 C CA . PRO A 1 120 ? -5.607 11.937 14.880 1.00 84.88 120 PRO A CA 1
ATOM 1010 C C . PRO A 1 120 ? -6.273 12.557 16.119 1.00 84.88 120 PRO A C 1
ATOM 1012 O O . PRO A 1 120 ? -7.027 13.520 16.013 1.00 84.88 120 PRO A O 1
ATOM 1015 N N . ILE A 1 121 ? -5.948 12.038 17.307 1.00 90.06 121 ILE A N 1
ATOM 1016 C CA . ILE A 1 121 ? -6.407 12.600 18.595 1.00 90.06 121 ILE A CA 1
ATOM 1017 C C . ILE A 1 121 ? -5.742 13.957 18.871 1.00 90.06 121 ILE A C 1
ATOM 1019 O O . ILE A 1 121 ? -6.339 14.848 19.471 1.00 90.06 121 ILE A O 1
ATOM 1023 N N . TYR A 1 122 ? -4.495 14.117 18.427 1.00 88.19 122 TYR A N 1
ATOM 1024 C CA . TYR A 1 122 ? -3.710 15.334 18.601 1.00 88.19 122 TYR A CA 1
ATOM 1025 C C . TYR A 1 122 ? -3.579 16.089 17.282 1.00 88.19 122 TYR A C 1
ATOM 1027 O O . TYR A 1 122 ? -3.443 15.485 16.216 1.00 88.19 122 TYR A O 1
ATOM 1035 N N . GLN A 1 123 ? -3.570 17.420 17.357 1.00 84.56 123 GLN A N 1
ATOM 1036 C CA . GLN A 1 123 ? -3.346 18.257 16.186 1.00 84.56 123 GLN A CA 1
ATOM 1037 C C . GLN A 1 123 ? -1.951 17.999 15.606 1.00 84.56 123 GLN A C 1
ATOM 1039 O O . GLN A 1 123 ? -0.968 17.852 16.336 1.00 84.56 123 GLN A O 1
ATOM 1044 N N . ARG A 1 124 ? -1.866 17.954 14.274 1.00 78.69 124 ARG A N 1
ATOM 1045 C CA . ARG A 1 124 ? -0.578 17.872 13.586 1.00 78.69 124 ARG A CA 1
ATOM 1046 C C . ARG A 1 124 ? 0.231 19.127 13.888 1.00 78.69 124 ARG A C 1
ATOM 1048 O O . ARG A 1 124 ? -0.307 20.233 13.879 1.00 78.69 124 ARG A O 1
ATOM 1055 N N . LEU A 1 125 ? 1.523 18.945 14.122 1.00 84.31 125 LEU A N 1
ATOM 1056 C CA . LEU A 1 125 ? 2.441 20.067 14.220 1.00 84.31 125 LEU A CA 1
ATOM 1057 C C . LEU A 1 125 ? 2.473 20.774 12.862 1.00 84.31 125 LEU A C 1
ATOM 1059 O O . LEU A 1 125 ? 2.842 20.169 11.857 1.00 84.31 125 LEU A O 1
ATOM 1063 N N . ASN A 1 126 ? 2.082 22.046 12.837 1.00 73.38 126 ASN A N 1
ATOM 1064 C CA . ASN A 1 126 ? 2.351 22.926 11.707 1.00 73.38 126 ASN A CA 1
ATOM 1065 C C . ASN A 1 126 ? 3.814 23.358 11.811 1.00 73.38 126 ASN A C 1
ATOM 1067 O O . ASN A 1 126 ? 4.115 24.458 12.271 1.00 73.38 126 ASN A O 1
ATOM 1071 N N . THR A 1 127 ? 4.741 22.478 11.447 1.00 62.78 127 THR A N 1
ATOM 1072 C CA . THR A 1 127 ? 6.090 22.928 11.111 1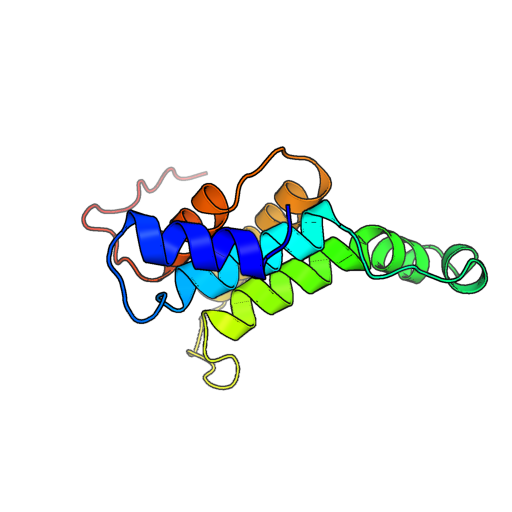.00 62.78 127 THR A CA 1
ATOM 1073 C C . THR A 1 127 ? 5.968 23.651 9.781 1.00 62.78 127 THR A C 1
ATOM 1075 O O . THR A 1 127 ? 5.856 23.012 8.740 1.00 62.78 127 THR A O 1
ATOM 1078 N N . GLY A 1 128 ? 5.847 24.978 9.848 1.00 57.47 128 GLY A N 1
ATOM 1079 C CA . GLY A 1 128 ? 5.945 25.833 8.677 1.00 57.47 128 GLY A CA 1
ATOM 1080 C C . GLY A 1 128 ? 7.337 25.684 8.079 1.00 57.47 128 GLY A C 1
ATOM 1081 O O . GLY A 1 128 ? 8.299 26.197 8.644 1.00 57.47 128 GLY A O 1
ATOM 1082 N N . GLU A 1 129 ? 7.411 24.954 6.974 1.00 44.50 129 GLU A N 1
ATOM 1083 C CA . GLU A 1 129 ? 8.444 25.083 5.947 1.00 44.50 129 GLU A CA 1
ATOM 1084 C C . GLU A 1 129 ? 7.783 25.641 4.686 1.00 44.50 129 GLU A C 1
ATOM 1086 O O . GLU A 1 129 ? 6.658 25.185 4.362 1.00 44.50 129 GLU A O 1
#